Protein AF-A0A5C8S2H8-F1 (afdb_monomer_lite)

Secondary structure (DSSP, 8-state):
--HHHHHHHHHHHHHHSPPPPPHHHHHHHHHHSPPPPHHHHHHHHHHHHHHHHHHHSSHHHHHHHHHHHHHHH--HHHHHHHHHHHHHHHHHHHHHHHHTT----

Radius of gyration: 22.23 Å; chains: 1; bounding box: 39×43×68 Å

Foldseek 3Di:
DDPVVVVVVVVVVVVPPDPDDDPVSVVVVVVPDDDDDPVRVVVVVVVVLVVLCVVQVHLLSSLVVLVVVCVVVVDVVSVVSSVVSVVVRVVVVVVVVVVVPDDDD

pLDDT: mean 82.94, std 9.69, range [49.5, 94.38]

Structure (mmCIF, N/CA/C/O backbone):
data_AF-A0A5C8S2H8-F1
#
_entry.id   AF-A0A5C8S2H8-F1
#
loop_
_atom_site.group_PDB
_atom_site.id
_atom_site.type_symbol
_atom_site.label_atom_id
_atom_site.label_alt_id
_atom_site.label_comp_id
_atom_site.label_asym_id
_atom_site.label_entity_id
_atom_site.label_seq_id
_atom_site.pdbx_PDB_ins_code
_atom_site.Cartn_x
_atom_site.Cartn_y
_atom_site.Cartn_z
_atom_site.occupancy
_atom_site.B_iso_or_equiv
_atom_site.auth_seq_id
_atom_site.auth_comp_id
_atom_site.auth_asym_id
_atom_site.auth_atom_id
_atom_site.pdbx_PDB_model_num
ATOM 1 N N . MET A 1 1 ? -9.733 35.124 26.660 1.00 53.34 1 MET A N 1
ATOM 2 C CA . MET A 1 1 ? -10.924 34.260 26.501 1.00 53.34 1 MET A CA 1
ATOM 3 C C . MET A 1 1 ? -10.978 33.306 27.688 1.00 53.34 1 MET A C 1
ATOM 5 O O . MET A 1 1 ? -9.920 32.964 28.203 1.00 53.34 1 MET A O 1
ATOM 9 N N . SER A 1 2 ? -12.159 32.986 28.224 1.00 66.56 2 SER A N 1
ATOM 10 C CA . SER A 1 2 ? -12.278 32.170 29.441 1.00 66.56 2 SER A CA 1
ATOM 11 C C . SER A 1 2 ? -12.188 30.675 29.112 1.00 66.56 2 SER A C 1
ATOM 13 O O . SER A 1 2 ? -12.887 30.194 28.224 1.00 66.56 2 SER A O 1
ATOM 15 N N . ARG A 1 3 ? -11.381 29.920 29.873 1.00 68.25 3 ARG A N 1
ATOM 16 C CA . ARG A 1 3 ? -11.207 28.453 29.734 1.00 68.25 3 ARG A CA 1
ATOM 17 C C . ARG A 1 3 ? -12.532 27.667 29.723 1.00 68.25 3 ARG A C 1
ATOM 19 O O . ARG A 1 3 ? -12.617 26.571 29.185 1.00 68.25 3 ARG A O 1
ATOM 26 N N . THR A 1 4 ? -13.585 28.225 30.319 1.00 77.12 4 THR A N 1
ATOM 27 C CA . THR A 1 4 ? -14.937 27.648 30.354 1.00 77.12 4 THR A CA 1
ATOM 28 C C . THR A 1 4 ? -15.679 27.737 29.023 1.00 77.12 4 THR A C 1
ATOM 30 O O . THR A 1 4 ? -16.539 26.899 28.753 1.00 77.12 4 THR A O 1
ATOM 33 N N . PHE A 1 5 ? -15.368 28.731 28.191 1.00 74.12 5 PHE A N 1
ATOM 34 C CA . PHE A 1 5 ? -15.969 28.890 26.868 1.00 74.12 5 PHE A CA 1
ATOM 35 C C . PHE A 1 5 ? -15.347 27.912 25.865 1.00 74.12 5 PHE A C 1
ATOM 37 O O . PHE A 1 5 ? -16.073 27.260 25.122 1.00 74.12 5 PHE A O 1
ATOM 44 N N . GLU A 1 6 ? -14.026 27.726 25.930 1.00 75.44 6 GLU A N 1
ATOM 45 C CA . GLU A 1 6 ? -13.285 26.735 25.133 1.00 75.44 6 GLU A CA 1
ATOM 46 C C . GLU A 1 6 ? -13.765 25.304 25.417 1.00 75.44 6 GLU A C 1
ATOM 48 O O . GLU A 1 6 ? -14.074 24.557 24.494 1.00 75.44 6 GLU A O 1
ATOM 53 N N . ALA A 1 7 ? -13.944 24.939 26.692 1.00 77.06 7 ALA A N 1
ATOM 54 C CA . ALA A 1 7 ? -14.461 23.619 27.066 1.00 77.06 7 ALA A CA 1
ATOM 55 C C . ALA A 1 7 ? -15.906 23.375 26.586 1.00 77.06 7 ALA A C 1
ATOM 57 O O . ALA A 1 7 ? -16.284 22.248 26.259 1.00 77.06 7 ALA A O 1
ATOM 58 N N . ARG A 1 8 ? -16.733 24.428 26.545 1.00 79.75 8 ARG A N 1
ATOM 59 C CA . ARG A 1 8 ? -18.100 24.352 26.009 1.00 79.75 8 ARG A C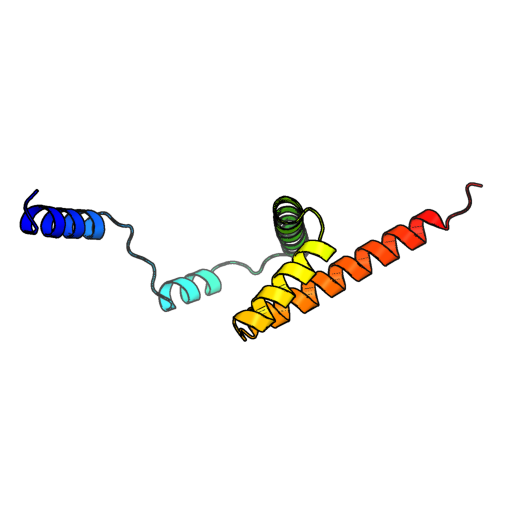A 1
ATOM 60 C C . ARG A 1 8 ? -18.104 24.199 24.492 1.00 79.75 8 ARG A C 1
ATOM 62 O O . ARG A 1 8 ? -18.895 23.406 23.992 1.00 79.75 8 ARG A O 1
ATOM 69 N N . LEU A 1 9 ? -17.220 24.909 23.792 1.00 81.81 9 LEU A N 1
ATOM 70 C CA . LEU A 1 9 ? -17.067 24.806 22.343 1.00 81.81 9 LEU A CA 1
ATOM 71 C C . LEU A 1 9 ? -16.620 23.395 21.935 1.00 81.81 9 LEU A C 1
ATOM 73 O O . LEU A 1 9 ? -17.302 22.766 21.136 1.00 81.81 9 LEU A O 1
ATOM 77 N N . ALA A 1 10 ? -15.599 22.840 22.595 1.00 79.31 10 ALA A N 1
ATOM 78 C CA . ALA A 1 10 ? -15.121 21.477 22.342 1.00 79.31 10 ALA A CA 1
ATOM 79 C C . ALA A 1 10 ? -16.217 20.408 22.523 1.00 79.31 10 ALA A C 1
ATOM 81 O O . ALA A 1 10 ? -16.274 19.423 21.789 1.00 79.31 10 ALA A O 1
ATOM 82 N N . LYS A 1 11 ? -17.129 20.605 23.486 1.00 80.75 11 LYS A N 1
ATOM 83 C CA . LYS A 1 11 ? -18.258 19.694 23.724 1.00 80.75 11 LYS A CA 1
ATOM 84 C C . LYS A 1 11 ? -19.321 19.773 22.624 1.00 80.75 11 LYS A C 1
ATOM 86 O O . LYS A 1 11 ? -19.926 18.757 22.294 1.00 80.75 11 LYS A O 1
ATOM 91 N N . VAL A 1 12 ? -19.557 20.963 22.073 1.00 78.81 12 VAL A N 1
ATOM 92 C CA . VAL A 1 12 ? -20.465 21.164 20.932 1.00 78.81 12 VAL A CA 1
ATOM 93 C C . VAL A 1 12 ? -19.844 20.595 19.657 1.00 78.81 12 VAL A C 1
ATOM 95 O O . VAL A 1 12 ? -20.517 19.878 18.926 1.00 78.81 12 VAL A O 1
ATOM 98 N N . GLU A 1 13 ? -18.552 20.825 19.433 1.00 77.62 13 GLU A N 1
ATOM 99 C CA . GLU A 1 13 ? -17.807 20.268 18.299 1.00 77.62 13 GLU A CA 1
ATOM 100 C C . GLU A 1 13 ? -17.778 18.735 18.334 1.00 77.62 13 GLU A C 1
ATOM 102 O O . GLU A 1 13 ? -18.072 18.102 17.325 1.00 77.62 13 GLU A O 1
ATOM 107 N N . GLN A 1 14 ? -17.544 18.116 19.498 1.00 71.31 14 GLN A N 1
ATOM 108 C CA . GLN A 1 14 ? -17.654 16.659 19.660 1.00 71.31 14 GLN A CA 1
ATOM 109 C C . GLN A 1 14 ? -19.075 16.125 19.441 1.00 71.31 14 GLN A C 1
ATOM 111 O O . GLN A 1 14 ? -19.233 14.995 18.987 1.00 71.31 14 GLN A O 1
ATOM 116 N N . ALA A 1 15 ? -20.109 16.905 19.768 1.00 71.50 15 ALA A N 1
ATOM 117 C CA . ALA A 1 15 ? -21.500 16.501 19.562 1.00 71.50 15 ALA A CA 1
ATOM 118 C C . ALA A 1 15 ? -21.932 16.574 18.086 1.00 71.50 15 ALA A C 1
ATOM 120 O O . ALA A 1 15 ? -22.853 15.862 17.690 1.00 71.50 15 ALA A O 1
ATOM 121 N N . ILE A 1 16 ? -21.282 17.431 17.292 1.00 73.56 16 ILE A N 1
ATOM 122 C CA . ILE A 1 16 ? -21.517 17.590 15.848 1.00 73.56 16 ILE A CA 1
ATOM 123 C C . ILE A 1 16 ? -20.585 16.681 15.034 1.00 73.56 16 ILE A C 1
ATOM 125 O O . ILE A 1 16 ? -20.912 16.323 13.901 1.00 73.56 16 ILE A O 1
ATOM 129 N N . ALA A 1 17 ? -19.440 16.289 15.601 1.00 71.38 17 ALA A N 1
ATOM 130 C CA . ALA A 1 17 ? -18.497 15.395 14.954 1.00 71.38 17 ALA A CA 1
ATOM 131 C C . ALA A 1 17 ? -19.202 14.087 14.550 1.00 71.38 17 ALA A C 1
ATOM 133 O O . ALA A 1 17 ? -19.880 13.470 15.382 1.00 71.38 17 ALA A O 1
ATOM 134 N N . PRO A 1 18 ? -19.047 13.638 13.291 1.00 72.38 18 PRO A N 1
ATOM 135 C CA . PRO A 1 18 ? -19.531 12.333 12.879 1.00 72.38 18 PRO A CA 1
AT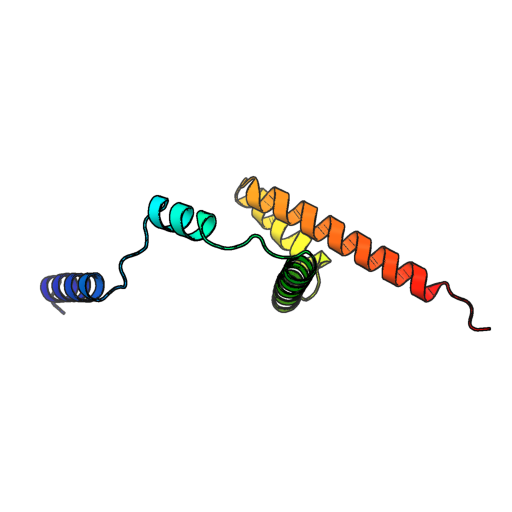OM 136 C C . PRO A 1 18 ? -19.000 11.290 13.857 1.00 72.38 18 PRO A C 1
ATOM 138 O O . PRO A 1 18 ? -17.794 11.242 14.114 1.00 72.38 18 PRO A O 1
ATOM 141 N N . LYS A 1 19 ? -19.892 10.471 14.426 1.00 76.62 19 LYS A N 1
ATOM 142 C CA . LYS A 1 19 ? -19.464 9.368 15.286 1.00 76.62 19 LYS A CA 1
ATOM 143 C C . LYS A 1 19 ? -18.485 8.515 14.490 1.00 76.62 19 LYS A C 1
ATOM 145 O O . LYS A 1 19 ? -18.853 7.963 13.453 1.00 76.62 19 LYS A O 1
ATOM 150 N N . GLN A 1 20 ? -17.246 8.434 14.970 1.00 77.06 20 GLN A N 1
ATOM 151 C CA . GLN A 1 20 ? -16.293 7.486 14.420 1.00 77.06 20 GLN A CA 1
ATOM 152 C C . GLN A 1 20 ? -16.891 6.091 14.576 1.00 77.06 20 GLN A C 1
ATOM 154 O O . GLN A 1 20 ? -17.340 5.715 15.661 1.00 77.06 20 GLN A O 1
ATOM 159 N N . ARG A 1 21 ? -16.959 5.364 13.461 1.00 84.50 21 ARG A N 1
ATOM 160 C CA . ARG A 1 21 ? -17.413 3.976 13.445 1.00 84.50 21 ARG A CA 1
ATOM 161 C C . ARG A 1 21 ? -16.469 3.131 14.292 1.00 84.50 21 ARG A C 1
ATOM 163 O O . ARG A 1 21 ? -15.256 3.354 14.272 1.00 84.50 21 ARG A O 1
ATOM 170 N N . SER A 1 22 ? -17.031 2.188 15.038 1.00 88.06 22 SER A N 1
ATOM 171 C CA . SER A 1 22 ? -16.236 1.239 15.812 1.00 88.06 22 SER A CA 1
ATOM 172 C C . SER A 1 22 ? -15.509 0.255 14.886 1.00 88.06 22 SER A C 1
ATOM 1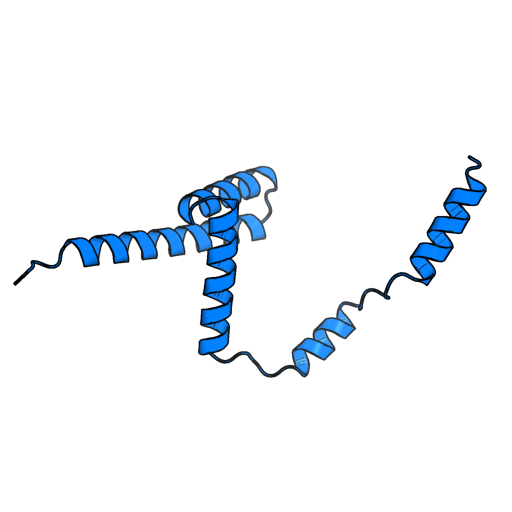74 O O . SER A 1 22 ? -15.829 0.133 13.704 1.00 88.06 22 SER A O 1
ATOM 176 N N . HIS A 1 23 ? -14.522 -0.468 15.420 1.00 86.81 23 HIS A N 1
ATOM 177 C CA . HIS A 1 23 ? -13.864 -1.549 14.681 1.00 86.81 23 HIS A CA 1
ATOM 178 C C . HIS A 1 23 ? -14.871 -2.613 14.211 1.00 86.81 23 HIS A C 1
ATOM 180 O O . HIS A 1 23 ? -14.806 -3.048 13.066 1.00 86.81 23 HIS A O 1
ATOM 186 N N . GLU A 1 24 ? -15.832 -2.977 15.064 1.00 91.69 24 GLU A N 1
ATOM 187 C CA . GLU A 1 24 ? -16.875 -3.956 14.737 1.00 91.69 24 GLU A CA 1
ATOM 188 C C . GLU A 1 24 ? -17.779 -3.469 13.598 1.00 91.69 24 GLU A C 1
ATOM 190 O O . GLU A 1 24 ? -18.099 -4.246 12.699 1.00 91.69 24 GLU A O 1
ATOM 195 N N . ASP A 1 25 ? -18.111 -2.173 13.571 1.00 89.50 25 ASP A N 1
ATOM 196 C CA . ASP A 1 25 ? -18.875 -1.575 12.469 1.00 89.50 25 ASP A CA 1
ATOM 197 C C . ASP A 1 25 ? -18.115 -1.680 11.140 1.00 89.50 25 ASP A C 1
ATOM 199 O O . ASP A 1 25 ? -18.710 -1.964 10.103 1.00 89.50 25 ASP A O 1
ATOM 203 N N . TRP A 1 26 ? -16.794 -1.478 11.157 1.00 87.88 26 TRP A N 1
ATOM 204 C CA . TRP A 1 26 ? -15.963 -1.625 9.961 1.00 87.88 26 TRP A CA 1
ATOM 205 C C . TRP A 1 26 ? -15.877 -3.068 9.482 1.00 87.88 26 TRP A C 1
ATOM 207 O O . TRP A 1 26 ? -16.017 -3.316 8.287 1.00 87.88 26 TRP A O 1
ATOM 217 N N . VAL A 1 27 ? -15.696 -4.022 10.396 1.00 89.06 27 VAL A N 1
ATOM 218 C CA . VAL A 1 27 ? -15.677 -5.451 10.051 1.00 89.06 27 VAL A CA 1
ATOM 219 C C . VAL A 1 27 ? -17.016 -5.877 9.448 1.00 89.06 27 VAL A C 1
ATOM 221 O O . VAL A 1 27 ? -17.032 -6.593 8.449 1.00 89.06 27 VAL A O 1
ATOM 224 N N . ALA A 1 28 ? -18.136 -5.403 10.001 1.00 89.38 28 ALA A N 1
ATOM 225 C CA . ALA A 1 28 ? -19.464 -5.696 9.472 1.00 89.38 28 ALA A CA 1
ATOM 226 C C . ALA A 1 28 ? -19.674 -5.138 8.054 1.00 89.38 28 ALA A C 1
ATOM 228 O O . ALA A 1 28 ? -20.299 -5.802 7.233 1.00 89.38 28 ALA A O 1
ATOM 229 N N . ILE A 1 29 ? -19.138 -3.952 7.752 1.00 86.62 29 ILE A N 1
ATOM 230 C CA . ILE A 1 29 ? -19.190 -3.355 6.407 1.00 86.62 29 ILE A CA 1
ATOM 231 C C . ILE A 1 29 ? -18.323 -4.149 5.425 1.00 86.62 29 ILE A C 1
ATOM 233 O O . ILE A 1 29 ? -18.789 -4.529 4.358 1.00 86.62 29 ILE A O 1
ATOM 237 N N . LEU A 1 30 ? -17.083 -4.464 5.799 1.00 86.06 30 LEU A N 1
ATOM 238 C CA . LEU A 1 30 ? -16.182 -5.231 4.932 1.00 86.06 30 LEU A CA 1
ATOM 239 C C . LEU A 1 30 ? -16.707 -6.644 4.652 1.00 86.06 30 LEU A C 1
ATOM 241 O O . LEU A 1 30 ? -16.433 -7.205 3.598 1.00 86.06 30 LEU A O 1
ATOM 245 N N . ALA A 1 31 ? -17.480 -7.218 5.577 1.00 88.25 31 ALA A N 1
ATOM 246 C CA . ALA A 1 31 ? -18.126 -8.510 5.379 1.00 88.25 31 ALA A CA 1
ATOM 247 C C . ALA A 1 31 ? -19.298 -8.464 4.381 1.00 88.25 31 ALA A C 1
ATOM 249 O O . ALA A 1 31 ? -19.665 -9.508 3.841 1.00 88.25 31 ALA A O 1
ATOM 250 N N . THR A 1 32 ? -19.915 -7.297 4.159 1.00 89.88 32 THR A N 1
ATOM 251 C CA . THR A 1 32 ? -21.035 -7.138 3.215 1.00 89.88 32 THR A CA 1
ATOM 252 C C . THR A 1 32 ? -20.600 -6.628 1.848 1.00 89.88 32 THR A C 1
ATOM 254 O O . THR A 1 32 ? -21.343 -6.790 0.877 1.00 89.88 32 THR A O 1
ATOM 257 N N . GLU A 1 33 ? -19.416 -6.032 1.750 1.00 85.19 33 GLU A N 1
ATOM 258 C CA . GLU A 1 33 ? -18.856 -5.586 0.483 1.00 85.19 33 GLU A CA 1
ATOM 259 C C . GLU A 1 33 ? -18.373 -6.782 -0.358 1.00 85.19 33 GLU A C 1
ATOM 261 O O . GLU A 1 33 ? -17.737 -7.705 0.158 1.00 85.19 33 GLU A O 1
ATOM 266 N N . PRO A 1 34 ? -18.681 -6.810 -1.668 1.00 84.31 34 PRO A N 1
ATOM 267 C CA . PRO A 1 34 ? -18.137 -7.831 -2.547 1.00 84.31 34 PRO A CA 1
ATOM 268 C C . PRO A 1 34 ? -16.617 -7.683 -2.625 1.00 84.31 34 PRO A C 1
ATOM 270 O O . PRO A 1 34 ? -16.096 -6.569 -2.703 1.00 84.31 34 PRO A O 1
ATOM 273 N N . ALA A 1 35 ? -15.909 -8.814 -2.650 1.00 85.88 35 ALA A N 1
ATOM 274 C CA . ALA A 1 35 ? -14.470 -8.805 -2.867 1.00 85.88 35 ALA A CA 1
ATOM 275 C C . ALA A 1 35 ? -14.140 -8.071 -4.182 1.00 85.88 35 ALA A C 1
ATOM 277 O O . ALA A 1 35 ? -14.850 -8.263 -5.179 1.00 85.88 35 ALA A O 1
ATOM 278 N N . PRO A 1 36 ? -13.084 -7.240 -4.205 1.00 87.19 36 PRO A N 1
ATOM 279 C CA . PRO A 1 36 ? -12.683 -6.552 -5.418 1.00 87.19 36 PRO A CA 1
ATOM 280 C C . PRO A 1 36 ? -12.298 -7.567 -6.497 1.00 87.19 36 PRO A C 1
ATOM 282 O O . PRO A 1 36 ? -11.708 -8.614 -6.230 1.00 87.19 36 PRO A O 1
ATOM 285 N N . THR A 1 37 ? -12.650 -7.245 -7.736 1.00 92.00 37 THR A N 1
ATOM 286 C CA . THR A 1 37 ? -12.179 -7.984 -8.911 1.00 92.00 37 THR A CA 1
ATOM 287 C C . THR A 1 37 ? -10.688 -7.731 -9.135 1.00 92.00 37 THR A C 1
ATOM 289 O O . THR A 1 37 ? -10.176 -6.680 -8.755 1.00 92.00 37 THR A O 1
ATOM 292 N N . GLU A 1 38 ? -9.998 -8.638 -9.831 1.00 90.38 38 GLU A N 1
ATOM 293 C CA . GLU A 1 38 ? -8.572 -8.468 -10.162 1.00 90.38 38 GLU A CA 1
ATOM 294 C C . GLU A 1 38 ? -8.290 -7.130 -10.862 1.00 90.38 38 GLU A C 1
ATOM 296 O O . GLU A 1 38 ? -7.329 -6.443 -10.532 1.00 90.38 38 GLU A O 1
ATOM 301 N N . ALA A 1 39 ? -9.168 -6.708 -11.778 1.00 90.94 39 ALA A N 1
ATOM 302 C CA . ALA A 1 39 ? -9.035 -5.428 -12.470 1.00 90.94 39 ALA A CA 1
ATOM 303 C C . ALA A 1 39 ? -9.141 -4.227 -11.515 1.00 90.94 39 ALA A C 1
ATOM 305 O O . ALA A 1 39 ? -8.421 -3.245 -11.684 1.00 90.94 39 ALA A O 1
ATOM 306 N N . GLN A 1 40 ? -10.015 -4.303 -10.505 1.00 89.56 40 GLN A N 1
ATOM 307 C CA . GLN A 1 40 ? -10.130 -3.265 -9.478 1.00 89.56 40 GLN A CA 1
ATOM 308 C C . GLN A 1 40 ? -8.899 -3.242 -8.576 1.00 89.56 40 GLN A C 1
ATOM 310 O O . GLN A 1 40 ? -8.397 -2.164 -8.283 1.00 89.56 40 GLN A O 1
ATOM 315 N N . THR A 1 41 ? -8.378 -4.407 -8.188 1.00 88.81 41 THR A N 1
ATOM 316 C CA . THR A 1 41 ? -7.145 -4.494 -7.398 1.00 88.81 41 THR A CA 1
ATOM 317 C C . THR A 1 41 ? -5.966 -3.876 -8.143 1.00 88.81 41 THR A C 1
ATOM 319 O O . THR A 1 41 ? -5.278 -3.031 -7.583 1.00 88.81 41 THR A O 1
ATOM 322 N N . VAL A 1 42 ? -5.788 -4.202 -9.427 1.00 88.12 42 VAL A N 1
ATOM 323 C CA . VAL A 1 42 ? -4.718 -3.621 -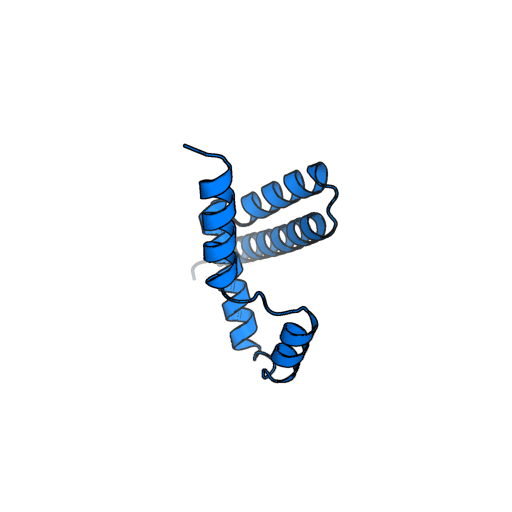10.256 1.00 88.12 42 VAL A CA 1
ATOM 324 C C . VAL A 1 42 ? -4.873 -2.104 -10.401 1.00 88.12 42 VAL A C 1
ATOM 326 O O . VAL A 1 42 ? -3.882 -1.380 -10.351 1.00 88.12 42 VAL A O 1
ATOM 329 N N . ALA A 1 43 ? -6.102 -1.605 -10.565 1.00 90.12 43 ALA A N 1
ATOM 330 C CA . ALA A 1 43 ? -6.352 -0.166 -10.631 1.00 90.12 43 ALA A CA 1
ATOM 331 C C . ALA A 1 43 ? -6.001 0.534 -9.308 1.00 90.12 43 ALA A C 1
ATOM 333 O O . ALA A 1 43 ? -5.326 1.559 -9.325 1.00 90.12 43 ALA A O 1
ATOM 334 N N . MET A 1 44 ? -6.392 -0.050 -8.172 1.00 87.88 44 MET A N 1
ATOM 335 C CA . MET A 1 44 ? -6.042 0.466 -6.847 1.00 87.88 44 MET A CA 1
ATOM 336 C C . MET A 1 44 ? -4.529 0.455 -6.611 1.00 87.88 44 MET A C 1
ATOM 338 O O . MET A 1 44 ? -3.985 1.437 -6.113 1.00 87.88 44 MET A O 1
ATOM 342 N N . ASP A 1 45 ? -3.833 -0.615 -7.002 1.00 87.56 45 ASP A N 1
ATOM 343 C CA . ASP A 1 45 ? -2.371 -0.684 -6.919 1.00 87.56 45 ASP A CA 1
ATOM 344 C C . ASP A 1 45 ? -1.706 0.431 -7.739 1.00 87.56 45 ASP A C 1
ATOM 346 O O . ASP A 1 45 ? -0.773 1.075 -7.259 1.00 87.56 45 ASP A O 1
ATOM 350 N N . ALA A 1 46 ? -2.209 0.702 -8.947 1.00 86.44 46 ALA A N 1
ATOM 351 C CA . ALA A 1 46 ? -1.699 1.774 -9.798 1.00 86.44 46 ALA A CA 1
ATOM 352 C C . ALA A 1 46 ? -1.962 3.174 -9.213 1.00 86.44 46 ALA A C 1
ATOM 354 O O . ALA A 1 46 ? -1.114 4.060 -9.331 1.00 86.44 46 ALA A O 1
ATOM 355 N N . GLU A 1 47 ? -3.113 3.387 -8.569 1.00 88.31 47 GLU A N 1
ATOM 356 C CA . GLU A 1 47 ? -3.428 4.641 -7.872 1.00 88.31 47 GLU A CA 1
ATOM 357 C C . GLU A 1 47 ? -2.483 4.879 -6.686 1.00 88.31 47 GLU A C 1
ATOM 359 O O . GLU A 1 47 ? -1.929 5.972 -6.554 1.00 88.31 47 GLU A O 1
ATOM 364 N N . ILE A 1 48 ? -2.234 3.844 -5.877 1.00 82.69 48 ILE A N 1
ATOM 365 C CA . ILE A 1 48 ? -1.290 3.894 -4.750 1.00 82.69 48 ILE A CA 1
ATOM 366 C C . ILE A 1 48 ? 0.124 4.230 -5.245 1.00 82.69 48 ILE A C 1
ATOM 368 O O . ILE A 1 48 ? 0.813 5.073 -4.666 1.00 82.69 48 ILE A O 1
ATOM 372 N N . GLU A 1 49 ? 0.564 3.601 -6.336 1.00 85.62 49 GLU A N 1
ATOM 373 C CA . GLU A 1 49 ? 1.862 3.901 -6.946 1.00 85.62 49 GLU A CA 1
ATOM 374 C C . GLU A 1 49 ? 1.942 5.341 -7.455 1.00 85.62 49 GLU A C 1
ATOM 376 O O . GLU A 1 49 ? 2.948 6.019 -7.229 1.00 85.62 49 GLU A O 1
ATOM 381 N N . ALA A 1 50 ? 0.891 5.832 -8.111 1.00 87.44 50 ALA A N 1
ATOM 382 C CA . ALA A 1 50 ? 0.841 7.197 -8.616 1.00 87.44 50 ALA A CA 1
ATOM 383 C C . ALA A 1 50 ? 0.931 8.230 -7.485 1.00 87.44 50 ALA A C 1
ATOM 385 O O . ALA A 1 50 ? 1.652 9.219 -7.626 1.00 87.44 50 ALA A O 1
ATOM 386 N N . GLU A 1 51 ? 0.259 7.993 -6.357 1.00 85.12 51 GLU A N 1
ATOM 387 C CA . GLU A 1 51 ? 0.347 8.851 -5.173 1.00 85.12 51 GLU A CA 1
ATOM 388 C C . GLU A 1 51 ? 1.765 8.849 -4.582 1.00 85.12 51 GLU A C 1
ATOM 390 O O . GLU A 1 51 ? 2.351 9.913 -4.363 1.00 85.12 51 GLU A O 1
ATOM 395 N N . ALA A 1 52 ? 2.375 7.670 -4.431 1.00 82.88 52 ALA A N 1
ATOM 396 C CA . ALA A 1 52 ? 3.748 7.548 -3.942 1.00 82.88 52 ALA A CA 1
ATOM 397 C C . ALA A 1 52 ? 4.765 8.252 -4.862 1.00 82.88 52 ALA A C 1
ATOM 399 O O . ALA A 1 52 ? 5.718 8.884 -4.391 1.00 82.88 52 ALA A O 1
ATOM 400 N N . ILE A 1 53 ? 4.570 8.173 -6.182 1.00 85.81 53 ILE A N 1
ATOM 401 C CA . ILE A 1 53 ? 5.388 8.890 -7.168 1.00 85.81 53 ILE A CA 1
ATOM 402 C C . ILE A 1 53 ? 5.122 10.396 -7.105 1.00 85.81 53 ILE A C 1
ATOM 404 O O . ILE A 1 53 ? 6.069 11.171 -7.211 1.00 85.81 53 ILE A O 1
ATOM 408 N N . ALA A 1 54 ? 3.878 10.834 -6.921 1.00 89.38 54 ALA A N 1
ATOM 409 C CA . ALA A 1 54 ? 3.555 12.252 -6.800 1.00 89.38 54 ALA A CA 1
ATOM 410 C C . ALA A 1 54 ? 4.231 12.888 -5.573 1.00 89.38 54 ALA A C 1
ATOM 412 O O . ALA A 1 54 ? 4.740 14.006 -5.669 1.00 89.38 54 ALA A O 1
ATOM 413 N N . GLU A 1 55 ? 4.294 12.169 -4.449 1.00 89.38 55 GLU A N 1
ATOM 414 C CA . GLU A 1 55 ? 4.938 12.651 -3.222 1.00 89.38 55 GLU A CA 1
ATOM 415 C C . GLU A 1 55 ? 6.475 12.594 -3.287 1.00 89.38 55 GLU A C 1
ATOM 417 O O . GLU A 1 55 ? 7.158 13.538 -2.881 1.00 89.38 55 GLU A O 1
ATOM 422 N N . HIS A 1 56 ? 7.046 11.499 -3.800 1.00 88.06 56 HIS A N 1
ATOM 423 C CA . HIS A 1 56 ? 8.491 11.234 -3.712 1.00 88.06 56 HIS A CA 1
ATOM 424 C C . HIS A 1 56 ? 9.249 11.345 -5.043 1.00 88.06 56 HIS A C 1
ATOM 426 O O . HIS A 1 56 ? 10.472 11.190 -5.085 1.00 88.06 56 HIS A O 1
ATOM 432 N N . GLY A 1 57 ? 8.550 11.591 -6.145 1.00 89.00 57 GLY A N 1
ATOM 433 C CA . GLY A 1 57 ? 9.088 11.716 -7.502 1.00 89.00 57 GLY A CA 1
ATOM 434 C C . GLY A 1 57 ? 9.419 10.391 -8.194 1.00 89.00 57 GLY A C 1
ATOM 435 O O . GLY A 1 57 ? 9.554 10.361 -9.414 1.00 89.00 57 GLY A O 1
ATOM 436 N N . SER A 1 58 ? 9.577 9.290 -7.453 1.00 90.06 58 SER A N 1
ATOM 437 C CA . SER A 1 58 ? 9.771 7.944 -8.011 1.00 90.06 58 SER A CA 1
ATOM 438 C C . SER A 1 58 ? 9.512 6.859 -6.966 1.00 90.06 58 SER A C 1
ATOM 440 O O . SER A 1 58 ? 9.718 7.091 -5.771 1.00 90.06 58 SER A O 1
ATOM 442 N N . LEU A 1 59 ? 9.188 5.641 -7.413 1.00 87.25 59 LEU A N 1
ATOM 443 C CA . LEU A 1 59 ? 9.045 4.475 -6.531 1.00 87.25 59 LEU A CA 1
ATOM 444 C C . LEU A 1 59 ? 10.338 4.166 -5.760 1.00 87.25 59 LEU A C 1
ATOM 446 O O . LEU A 1 59 ? 10.303 3.836 -4.578 1.00 87.25 59 LEU A O 1
ATOM 450 N N . ALA A 1 60 ? 11.506 4.349 -6.385 1.00 88.88 60 ALA A N 1
ATOM 451 C CA . ALA A 1 60 ? 12.794 4.152 -5.717 1.00 88.88 60 ALA A CA 1
ATOM 452 C C . ALA A 1 60 ? 13.045 5.172 -4.591 1.00 88.88 60 ALA A C 1
ATOM 454 O O . ALA A 1 60 ? 13.650 4.835 -3.570 1.00 88.88 60 ALA A O 1
ATOM 455 N N . ALA A 1 61 ? 12.601 6.419 -4.767 1.00 88.50 61 ALA A N 1
ATOM 456 C CA . ALA A 1 61 ? 12.674 7.438 -3.726 1.00 88.50 61 ALA A CA 1
ATOM 457 C C . ALA A 1 61 ? 11.666 7.161 -2.599 1.00 88.50 61 ALA A C 1
ATOM 459 O O . ALA A 1 61 ? 12.038 7.271 -1.430 1.00 88.50 61 ALA A O 1
ATOM 460 N N . ALA A 1 62 ? 10.453 6.714 -2.940 1.00 88.94 62 ALA A N 1
ATOM 461 C CA . ALA A 1 62 ? 9.435 6.296 -1.977 1.00 88.94 62 ALA A CA 1
ATOM 462 C C . ALA A 1 62 ? 9.916 5.119 -1.110 1.00 88.94 62 ALA A C 1
ATOM 464 O O . ALA A 1 62 ? 9.867 5.192 0.117 1.00 88.94 62 ALA A O 1
ATOM 465 N N . ALA A 1 63 ? 10.498 4.082 -1.725 1.00 88.56 63 ALA A N 1
ATOM 466 C CA . ALA A 1 63 ? 11.080 2.940 -1.014 1.00 88.56 63 ALA A CA 1
ATOM 467 C C . ALA A 1 63 ? 12.171 3.374 -0.021 1.00 88.56 63 ALA A C 1
ATOM 469 O O . ALA A 1 63 ? 12.201 2.936 1.130 1.00 88.56 63 ALA A O 1
ATOM 470 N N . ARG A 1 64 ? 13.055 4.295 -0.434 1.00 89.62 64 ARG A N 1
ATOM 471 C CA . ARG A 1 64 ? 14.090 4.854 0.450 1.00 89.62 64 ARG A CA 1
ATOM 472 C C . ARG A 1 64 ? 13.493 5.649 1.608 1.00 89.62 64 ARG A C 1
ATOM 474 O O . ARG A 1 64 ? 13.979 5.518 2.730 1.00 89.62 64 ARG A O 1
ATOM 481 N N . ALA A 1 65 ? 12.467 6.459 1.358 1.00 88.31 65 ALA A N 1
ATOM 482 C CA . ALA A 1 65 ? 11.783 7.218 2.402 1.00 88.31 65 ALA A CA 1
ATOM 483 C C . ALA A 1 65 ? 11.115 6.284 3.425 1.00 88.31 65 ALA A C 1
ATOM 485 O O . ALA A 1 65 ? 11.321 6.456 4.630 1.00 88.31 65 ALA A O 1
ATOM 486 N N . ALA A 1 66 ? 10.416 5.246 2.954 1.00 87.94 66 ALA A N 1
ATOM 487 C CA . ALA A 1 66 ? 9.819 4.212 3.796 1.00 87.94 66 ALA A CA 1
ATOM 488 C C . ALA A 1 66 ? 10.879 3.473 4.629 1.00 87.94 66 ALA A C 1
ATOM 490 O O . ALA A 1 66 ? 10.714 3.322 5.836 1.00 87.94 66 ALA A O 1
ATOM 491 N N . TYR A 1 67 ? 12.024 3.115 4.038 1.00 90.19 67 TYR A N 1
ATOM 492 C CA . TYR A 1 67 ? 13.124 2.462 4.757 1.00 90.19 67 TYR A CA 1
ATOM 493 C C . TYR A 1 67 ? 13.732 3.352 5.853 1.00 90.19 67 TYR A C 1
ATOM 495 O O . TYR A 1 67 ? 14.010 2.903 6.968 1.00 90.19 67 TYR A O 1
ATOM 503 N N . LEU A 1 68 ? 13.938 4.640 5.565 1.00 91.62 68 LEU A N 1
ATOM 504 C CA . LEU A 1 68 ? 14.424 5.603 6.558 1.00 91.62 68 LEU A CA 1
ATOM 505 C C . LEU A 1 68 ? 13.424 5.777 7.705 1.00 91.62 68 LEU A C 1
ATOM 507 O O . LEU A 1 68 ? 13.829 5.835 8.870 1.00 91.62 68 LEU A O 1
ATOM 511 N N . LYS A 1 69 ? 12.127 5.825 7.384 1.00 90.12 69 LYS A N 1
ATOM 512 C CA . LYS A 1 69 ? 11.052 5.877 8.374 1.00 90.12 69 LYS A CA 1
ATOM 513 C C . LYS A 1 69 ? 11.041 4.609 9.229 1.00 90.12 69 LYS A C 1
ATOM 515 O O . LYS A 1 69 ? 11.131 4.740 10.445 1.00 90.12 69 LYS A O 1
ATOM 520 N N . ALA A 1 70 ? 11.078 3.426 8.618 1.00 92.25 70 ALA A N 1
ATOM 521 C CA . ALA A 1 70 ? 11.109 2.132 9.301 1.00 92.25 70 ALA A CA 1
ATOM 522 C C . ALA A 1 70 ? 12.277 2.014 10.287 1.00 92.25 70 ALA A C 1
ATOM 524 O O . ALA A 1 70 ? 12.096 1.597 11.427 1.00 92.25 70 ALA A O 1
ATOM 525 N N . ASN A 1 71 ? 13.480 2.450 9.903 1.00 91.69 71 ASN A N 1
ATOM 526 C CA . ASN A 1 71 ? 14.634 2.442 10.810 1.00 91.69 71 ASN A CA 1
ATOM 527 C C . ASN A 1 71 ? 14.466 3.394 12.000 1.00 91.69 71 ASN A C 1
ATOM 529 O O . ASN A 1 71 ? 14.990 3.135 13.086 1.00 91.69 71 ASN A O 1
ATOM 533 N N . ARG A 1 72 ? 13.748 4.502 11.799 1.00 94.38 72 ARG A N 1
ATOM 534 C CA . ARG A 1 72 ? 13.476 5.493 12.840 1.00 94.38 72 ARG A CA 1
ATOM 535 C C . ARG A 1 72 ? 12.357 5.046 13.783 1.00 94.38 72 ARG A C 1
ATOM 537 O O . ARG A 1 72 ? 12.496 5.222 14.990 1.00 94.38 72 ARG A O 1
ATOM 544 N N . THR A 1 73 ? 11.257 4.524 13.248 1.00 90.75 73 THR A N 1
ATOM 545 C CA . THR A 1 73 ? 10.052 4.136 14.003 1.00 90.75 73 THR A CA 1
ATOM 546 C C . THR A 1 73 ? 10.156 2.727 14.575 1.00 90.75 73 THR A C 1
ATOM 548 O O . THR A 1 73 ? 9.521 2.439 15.586 1.00 90.75 73 THR A O 1
ATOM 551 N N . ARG A 1 74 ? 10.983 1.867 13.962 1.00 89.62 74 ARG A N 1
ATOM 552 C CA . ARG A 1 74 ? 11.008 0.409 14.167 1.00 89.62 74 ARG A CA 1
ATOM 553 C C . ARG A 1 74 ? 9.639 -0.238 13.948 1.00 89.62 74 ARG A C 1
ATOM 555 O O . ARG A 1 74 ? 9.361 -1.292 14.516 1.00 89.62 74 ARG A O 1
ATOM 562 N N . ASP A 1 75 ? 8.795 0.401 13.143 1.00 89.94 75 ASP A N 1
ATOM 563 C CA . ASP A 1 75 ? 7.476 -0.106 12.799 1.00 89.94 75 ASP A CA 1
ATOM 564 C C . ASP A 1 75 ? 7.611 -1.196 11.717 1.00 89.94 75 ASP A C 1
ATOM 566 O O . ASP A 1 75 ? 8.170 -0.930 10.645 1.00 89.94 75 ASP A O 1
ATOM 570 N N . PRO A 1 76 ? 7.134 -2.429 11.964 1.00 86.81 76 PRO A N 1
ATOM 571 C CA . PRO A 1 76 ? 7.169 -3.493 10.967 1.00 86.81 76 PRO A CA 1
ATOM 572 C C . PRO A 1 76 ? 6.3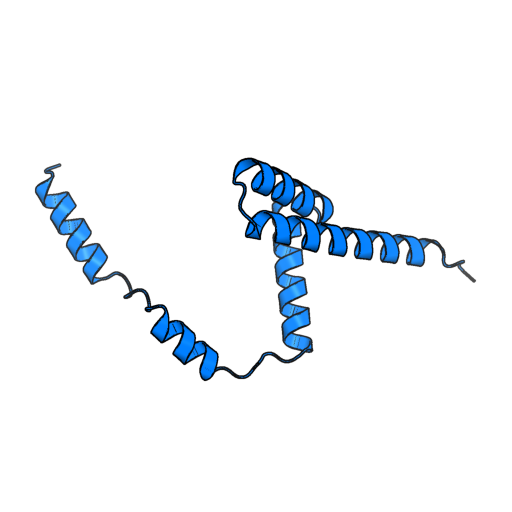28 -3.182 9.720 1.00 86.81 76 PRO A C 1
ATOM 574 O O . PRO A 1 76 ? 6.663 -3.677 8.643 1.00 86.81 76 PRO A O 1
ATOM 577 N N . LEU A 1 77 ? 5.287 -2.347 9.826 1.00 86.75 77 LEU A N 1
ATOM 578 C CA . LEU A 1 77 ? 4.481 -1.924 8.680 1.00 86.75 77 LEU A CA 1
ATOM 579 C C . LEU A 1 77 ? 5.298 -1.042 7.726 1.00 86.75 77 LEU A C 1
ATOM 581 O O . LEU A 1 77 ? 5.297 -1.266 6.518 1.00 86.75 77 LEU A O 1
ATOM 585 N N . ASP A 1 78 ? 6.060 -0.091 8.273 1.00 84.69 78 ASP A N 1
ATOM 586 C CA . ASP A 1 78 ? 6.967 0.753 7.485 1.00 84.69 78 ASP A CA 1
ATOM 587 C C . ASP A 1 78 ? 8.059 -0.096 6.806 1.00 84.69 78 ASP A C 1
ATOM 589 O O . ASP A 1 78 ? 8.451 0.173 5.669 1.00 84.69 78 ASP A O 1
ATOM 593 N N . GLY A 1 79 ? 8.534 -1.146 7.487 1.00 87.56 79 GLY A N 1
ATOM 594 C CA . GLY A 1 79 ? 9.493 -2.102 6.929 1.00 87.56 79 GLY A CA 1
ATOM 595 C C . GLY A 1 79 ? 8.920 -2.904 5.759 1.00 87.56 79 GLY A C 1
ATOM 596 O O . GLY A 1 79 ? 9.579 -3.036 4.729 1.00 87.56 79 GLY A O 1
ATOM 597 N N . PHE A 1 80 ? 7.687 -3.398 5.889 1.00 90.19 80 PHE A N 1
ATOM 598 C CA . PHE A 1 80 ? 6.984 -4.088 4.806 1.00 90.19 80 PHE A CA 1
ATOM 599 C C . PHE A 1 80 ? 6.790 -3.177 3.586 1.00 90.19 80 PHE A C 1
ATOM 601 O O . PHE A 1 80 ? 7.143 -3.564 2.472 1.00 90.19 80 PHE A O 1
ATOM 608 N N . LEU A 1 81 ? 6.313 -1.947 3.805 1.00 87.56 81 LEU A N 1
ATOM 609 C CA . LEU A 1 81 ? 6.109 -0.961 2.740 1.00 87.56 81 LEU A CA 1
ATOM 610 C C . LEU A 1 81 ? 7.405 -0.649 1.982 1.00 87.56 81 LEU A C 1
ATOM 612 O O . LEU A 1 81 ? 7.395 -0.536 0.759 1.00 87.56 81 LEU A O 1
ATOM 616 N N . ALA A 1 82 ? 8.534 -0.543 2.687 1.00 88.44 82 ALA A N 1
ATOM 617 C CA . ALA A 1 82 ? 9.827 -0.305 2.052 1.00 88.44 82 ALA A CA 1
ATOM 618 C C . ALA A 1 82 ? 10.226 -1.436 1.088 1.00 88.44 82 ALA A C 1
ATOM 620 O O . ALA A 1 82 ? 10.691 -1.159 -0.018 1.00 88.44 82 ALA A O 1
ATOM 621 N N . VAL A 1 83 ? 10.022 -2.694 1.492 1.00 91.00 83 VAL A N 1
ATOM 622 C CA . VAL A 1 83 ? 10.352 -3.878 0.679 1.00 91.00 83 VAL A CA 1
ATOM 623 C C . VAL A 1 83 ? 9.420 -4.012 -0.527 1.00 91.00 83 VAL A C 1
ATOM 625 O O . VAL A 1 83 ? 9.880 -4.339 -1.626 1.00 91.00 83 VAL A O 1
ATOM 628 N N . ASP A 1 84 ? 8.126 -3.740 -0.348 1.00 90.31 84 ASP A N 1
ATOM 629 C CA . ASP A 1 84 ? 7.148 -3.775 -1.440 1.00 90.31 84 ASP A CA 1
ATOM 630 C C . ASP A 1 84 ? 7.474 -2.723 -2.515 1.00 90.31 84 ASP A C 1
ATOM 632 O O . ASP A 1 84 ? 7.649 -3.052 -3.692 1.00 90.31 84 ASP A O 1
ATOM 636 N N . LEU A 1 85 ? 7.694 -1.469 -2.102 1.00 88.44 85 LEU A N 1
ATOM 637 C CA . LEU A 1 85 ? 8.073 -0.379 -3.006 1.00 88.44 85 LEU A CA 1
ATOM 638 C C . LEU A 1 85 ? 9.415 -0.639 -3.708 1.00 88.44 85 LEU A C 1
ATOM 640 O O . LEU A 1 85 ? 9.574 -0.307 -4.886 1.00 88.44 85 LEU A O 1
ATOM 644 N N . GLU A 1 86 ? 10.390 -1.244 -3.021 1.00 90.31 86 GLU A N 1
ATOM 645 C CA . GLU A 1 86 ? 11.662 -1.630 -3.637 1.00 90.31 86 GLU A CA 1
ATOM 646 C C . GLU A 1 86 ? 11.468 -2.698 -4.721 1.00 90.31 86 GLU A C 1
ATOM 648 O O . GLU A 1 86 ? 12.042 -2.579 -5.810 1.00 90.31 86 GLU A O 1
ATOM 653 N N . SER A 1 87 ? 10.630 -3.701 -4.455 1.00 90.81 87 SER A N 1
ATOM 654 C CA . SER A 1 87 ? 10.308 -4.771 -5.406 1.00 90.81 87 SER A CA 1
ATOM 655 C C . SER A 1 87 ? 9.631 -4.215 -6.661 1.00 90.81 87 SER A C 1
ATOM 657 O O . SER A 1 87 ? 10.054 -4.526 -7.779 1.00 90.81 87 SER A O 1
ATOM 659 N N . ARG A 1 88 ? 8.656 -3.312 -6.493 1.00 86.75 88 ARG A N 1
ATOM 660 C CA . ARG A 1 88 ? 7.982 -2.608 -7.599 1.00 86.75 88 ARG A CA 1
ATOM 661 C C . ARG A 1 88 ? 8.964 -1.749 -8.408 1.00 86.75 88 ARG A C 1
ATOM 663 O O . ARG A 1 88 ? 9.024 -1.858 -9.632 1.00 86.75 88 ARG A O 1
ATOM 670 N N . ALA A 1 89 ? 9.841 -0.994 -7.742 1.00 88.12 89 ALA A N 1
ATOM 671 C CA . ALA A 1 89 ? 10.881 -0.210 -8.415 1.00 88.12 89 ALA A CA 1
ATOM 672 C C . ALA A 1 89 ? 11.894 -1.085 -9.189 1.00 88.12 89 ALA A C 1
ATOM 674 O O . ALA A 1 89 ? 12.433 -0.671 -10.219 1.00 88.12 89 ALA A O 1
ATOM 675 N N . MET A 1 90 ? 12.198 -2.295 -8.704 1.00 88.31 90 MET A N 1
ATOM 676 C CA . MET A 1 90 ? 13.033 -3.265 -9.427 1.00 88.31 90 MET A CA 1
ATOM 677 C C . MET A 1 90 ? 12.327 -3.828 -10.664 1.00 88.31 90 MET A C 1
ATOM 679 O O . MET A 1 90 ? 12.965 -3.954 -11.717 1.00 88.31 90 MET A O 1
ATOM 683 N N . ALA A 1 91 ? 11.029 -4.119 -10.566 1.00 87.06 91 ALA A N 1
ATOM 684 C CA . ALA A 1 91 ? 10.221 -4.562 -11.697 1.00 87.06 91 ALA A CA 1
ATOM 685 C C . ALA A 1 91 ? 10.164 -3.491 -12.800 1.00 87.06 91 ALA A C 1
ATOM 687 O O . ALA A 1 91 ? 10.435 -3.798 -13.962 1.00 87.06 91 ALA A O 1
ATOM 688 N N . GLU A 1 92 ? 9.940 -2.224 -12.435 1.00 84.25 92 GLU A N 1
ATOM 689 C CA . GLU A 1 92 ? 9.927 -1.092 -13.372 1.00 84.25 92 GLU A CA 1
ATOM 690 C C . GLU A 1 92 ? 11.270 -0.938 -14.107 1.00 84.25 92 GLU A C 1
ATOM 692 O O . GLU A 1 92 ? 11.316 -0.835 -15.336 1.00 84.25 92 GLU A O 1
ATOM 697 N N . ARG A 1 93 ? 12.394 -0.997 -13.377 1.00 84.12 93 ARG A N 1
ATOM 698 C CA . ARG A 1 93 ? 13.739 -0.938 -13.979 1.00 84.12 93 ARG A CA 1
ATOM 699 C C . ARG A 1 93 ? 13.991 -2.084 -14.958 1.00 84.12 93 ARG A C 1
ATOM 701 O O . ARG A 1 93 ? 14.596 -1.866 -16.008 1.00 84.12 93 ARG A O 1
ATOM 708 N N . SER A 1 94 ? 13.535 -3.286 -14.620 1.00 78.25 94 SER A N 1
ATOM 709 C CA . SER A 1 94 ? 13.701 -4.482 -15.455 1.00 78.25 94 SER A CA 1
ATOM 710 C C . SER A 1 94 ? 12.855 -4.400 -16.729 1.00 78.25 94 SER A C 1
ATOM 712 O O . SER A 1 94 ? 13.343 -4.706 -17.822 1.00 78.25 94 SER A O 1
ATOM 714 N N . ALA A 1 95 ? 11.620 -3.905 -16.616 1.00 79.25 95 ALA A N 1
ATOM 715 C CA . ALA A 1 95 ? 10.758 -3.621 -17.759 1.00 79.25 95 ALA A CA 1
ATOM 716 C C . ALA A 1 95 ? 11.382 -2.551 -18.673 1.00 79.25 95 ALA A C 1
ATOM 718 O O . ALA A 1 95 ? 11.517 -2.764 -19.878 1.00 79.25 95 ALA A O 1
ATOM 719 N N . ALA A 1 96 ? 11.870 -1.443 -18.105 1.00 74.38 96 ALA A N 1
ATOM 720 C CA . ALA A 1 96 ? 12.523 -0.374 -18.860 1.00 74.38 96 ALA A CA 1
ATOM 721 C C . ALA A 1 96 ? 13.816 -0.829 -19.567 1.00 74.38 96 ALA A C 1
ATOM 723 O O . ALA A 1 96 ? 14.113 -0.369 -20.673 1.00 74.38 96 ALA A O 1
ATOM 724 N N . ALA A 1 97 ? 14.589 -1.732 -18.956 1.00 73.50 97 ALA A N 1
ATOM 725 C CA . ALA A 1 97 ? 15.790 -2.308 -19.563 1.00 73.50 97 ALA A CA 1
ATOM 726 C C . ALA A 1 97 ? 15.456 -3.233 -20.745 1.00 73.50 97 ALA A C 1
ATOM 728 O O . ALA A 1 97 ? 16.127 -3.179 -21.776 1.00 73.50 97 ALA A O 1
ATOM 729 N N . THR A 1 98 ? 14.386 -4.022 -20.624 1.00 70.94 98 THR A N 1
ATOM 730 C CA . THR A 1 98 ? 13.916 -4.935 -21.678 1.00 70.94 98 THR A CA 1
ATOM 731 C C . THR A 1 98 ? 13.451 -4.163 -22.914 1.00 70.94 98 THR A C 1
ATOM 733 O O . THR A 1 98 ? 13.856 -4.481 -24.032 1.00 70.94 98 THR A O 1
ATOM 736 N N . THR A 1 99 ? 12.690 -3.081 -22.729 1.00 66.19 99 THR A N 1
ATOM 737 C CA . THR A 1 99 ? 12.194 -2.245 -23.837 1.00 66.19 99 THR A CA 1
ATOM 738 C C . THR A 1 99 ? 13.319 -1.529 -24.592 1.00 66.19 99 THR A C 1
ATOM 740 O O . THR A 1 99 ? 13.221 -1.327 -25.799 1.00 66.19 99 THR A O 1
ATOM 743 N N . ARG A 1 100 ? 14.424 -1.178 -23.920 1.00 62.12 100 ARG A N 1
ATOM 744 C CA . ARG A 1 100 ? 15.595 -0.538 -24.555 1.00 62.12 100 ARG A CA 1
ATOM 745 C C . ARG A 1 100 ? 16.478 -1.500 -25.351 1.00 62.12 100 ARG A C 1
ATOM 747 O O . ARG A 1 100 ? 17.344 -1.036 -26.085 1.00 62.12 100 ARG A O 1
ATOM 754 N N . SER A 1 101 ? 16.280 -2.808 -25.200 1.00 59.38 101 SER A N 1
ATOM 755 C CA . SER A 1 101 ? 17.109 -3.836 -25.834 1.00 59.38 101 SER A CA 1
ATOM 756 C C . SER A 1 101 ? 16.483 -4.453 -27.096 1.00 59.38 101 SER A C 1
ATOM 758 O O . SER A 1 101 ? 17.076 -5.365 -27.672 1.00 59.38 101 SER A O 1
ATOM 760 N N . LEU A 1 102 ? 15.310 -3.979 -27.536 1.00 55.34 102 LEU A N 1
ATOM 761 C CA . LEU A 1 102 ? 14.678 -4.397 -28.791 1.00 55.34 102 LEU A CA 1
ATOM 762 C C . LEU A 1 102 ? 15.349 -3.694 -29.988 1.00 55.34 102 LEU A C 1
ATOM 764 O O . LEU A 1 102 ? 15.310 -2.463 -30.057 1.00 55.34 102 LEU A O 1
ATOM 768 N N . PRO A 1 103 ? 15.960 -4.430 -30.937 1.00 54.31 103 PRO A N 1
ATOM 769 C CA . PRO A 1 103 ? 16.490 -3.830 -32.153 1.00 54.31 103 PRO A CA 1
ATOM 770 C C . PRO A 1 103 ? 15.333 -3.365 -33.046 1.00 54.31 103 PRO A C 1
ATOM 772 O O . PRO A 1 103 ? 14.397 -4.118 -33.310 1.00 54.31 103 PRO A O 1
ATOM 775 N N . LEU A 1 104 ? 15.410 -2.115 -33.512 1.00 55.50 104 LEU A N 1
ATOM 776 C CA . LE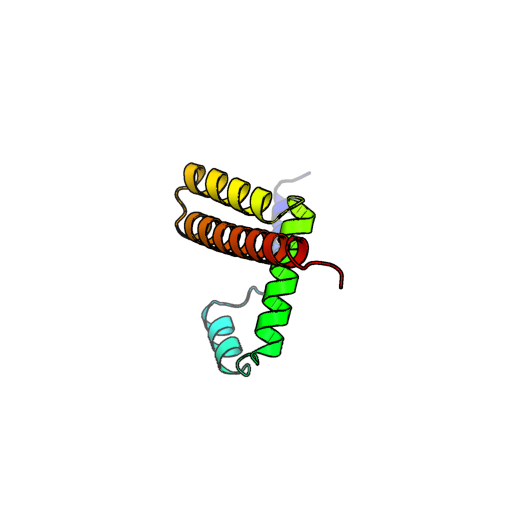U A 1 104 ? 14.587 -1.610 -34.610 1.00 55.50 104 LEU A CA 1
ATOM 777 C C . LEU A 1 104 ? 14.933 -2.428 -35.864 1.00 55.50 104 LEU A C 1
ATOM 779 O O . LEU A 1 104 ? 16.037 -2.290 -36.393 1.00 55.50 104 LEU A O 1
ATOM 783 N N . HIS A 1 105 ? 14.021 -3.303 -36.286 1.00 49.50 105 HIS A N 1
ATOM 784 C CA . HIS A 1 105 ? 14.051 -3.949 -37.598 1.00 49.50 105 HIS A CA 1
ATOM 785 C C . HIS A 1 105 ? 13.230 -3.145 -38.601 1.00 49.50 105 HIS A C 1
ATOM 787 O O . HIS A 1 105 ? 12.125 -2.693 -38.221 1.00 49.50 105 HIS A O 1
#

Sequence (105 aa):
MSRTFEARLAKVEQAIAPKQRSHEDWVAILATEPAPTEAQTVAMDAEIEAEAIAEHGSLAAAARAAYLKANRTRDPLDGFLAVDLESRAMAERSAAATTRSLPLH